Protein AF-A0A2N5Z3N2-F1 (afdb_monomer)

pLDDT: mean 85.18, std 10.9, range [38.91, 97.5]

Nearest PDB structures (foldseek):
  5h9y-assembly1_A  TM=5.138E-01  e=1.601E+00  Paenibacillus barengoltzii
  6puk-assembly1_A  TM=3.319E-01  e=6.387E-01  Homo sapiens
  8grx-assembly1_D  TM=4.245E-01  e=3.412E+00  Homo sapiens
  2ret-assembly1_C  TM=2.389E-01  e=3.601E+00  Vibrio vulnificus
  7dsa-assembly1_B  TM=1.953E-01  e=2.604E+00  Gallus gallus

Radius of gyration: 22.29 Å; Cα contacts (8 Å, |Δi|>4): 171; chains: 1; bounding box: 64×52×54 Å

Sequence (119 aa):
MAKKQSNWLFWILAVLITLGAAYYQKMTGPTYPETASFTINQKEFSFNLPRSHGGTTDCPVELNGELNRNDFELVYRRYPTNEEYSVKSFQEKDGVSVAFLPNQPPAGKLQYFIRHAVT

Mean predicted aligned error: 8.69 Å

Foldseek 3Di:
DDDPDDCVVVVVVVVVVVVVVVVVCVVPPQQQWDWDWDADPNWIKIWTHGRDDDDQDWDKTWIDGPDDQQQKWKWKDWPPDPDHIDIWGWDDDPNITIDTHHDDDVPTDMDIDMDGRDD

Solvent-accessible surface area (backbone atoms only — not comparable to full-atom values): 7267 Å² total; per-residue (Å²): 134,85,79,82,77,73,64,60,62,60,52,52,51,53,50,52,52,51,53,51,50,54,50,50,52,59,74,69,36,78,63,59,53,50,73,49,72,51,72,58,96,91,40,65,40,40,36,50,44,66,61,63,78,80,77,91,53,57,39,75,35,46,50,48,62,96,67,69,46,79,40,35,32,45,37,32,33,60,51,99,57,91,66,75,70,46,78,41,66,43,41,83,51,98,92,36,36,36,32,71,45,77,60,57,62,92,92,56,43,72,48,70,51,80,42,78,55,78,130

Structure (mmCIF, N/CA/C/O backbone):
data_AF-A0A2N5Z3N2-F1
#
_entry.id   AF-A0A2N5Z3N2-F1
#
loop_
_atom_site.group_PDB
_atom_site.id
_atom_site.type_symbol
_atom_site.label_atom_id
_atom_site.label_alt_id
_atom_site.label_comp_id
_atom_site.label_asym_id
_atom_site.label_entity_id
_atom_site.label_seq_id
_atom_site.pdbx_PDB_ins_code
_atom_site.Cartn_x
_atom_site.Cartn_y
_atom_site.Cartn_z
_atom_site.occupancy
_atom_site.B_iso_or_equiv
_atom_site.auth_seq_id
_atom_site.auth_comp_id
_atom_site.auth_asym_id
_atom_site.auth_atom_id
_atom_site.pdbx_PDB_model_num
ATOM 1 N N . MET A 1 1 ? 38.867 36.167 -36.358 1.00 38.91 1 MET A N 1
ATOM 2 C CA . MET A 1 1 ? 38.979 35.479 -35.052 1.00 38.91 1 MET A CA 1
ATOM 3 C C . MET A 1 1 ? 37.601 34.949 -34.680 1.00 38.91 1 MET A C 1
ATOM 5 O O . MET A 1 1 ? 36.684 35.748 -34.547 1.00 38.91 1 MET A O 1
ATOM 9 N N . ALA A 1 2 ? 37.415 33.629 -34.621 1.00 53.88 2 ALA A N 1
ATOM 10 C CA . ALA A 1 2 ? 36.111 33.032 -34.331 1.00 53.88 2 ALA A CA 1
ATOM 11 C C . ALA A 1 2 ? 35.796 33.145 -32.830 1.00 53.88 2 ALA A C 1
ATOM 13 O O . ALA A 1 2 ? 36.590 32.734 -31.983 1.00 53.88 2 ALA A O 1
ATOM 14 N N . LYS A 1 3 ? 34.644 33.736 -32.501 1.00 60.59 3 LYS A N 1
ATOM 15 C CA . LYS A 1 3 ? 34.160 33.915 -31.128 1.00 60.59 3 LYS A CA 1
ATOM 16 C C . LYS A 1 3 ? 33.798 32.541 -30.558 1.00 60.59 3 LYS A C 1
ATOM 18 O O . LYS A 1 3 ? 32.827 31.934 -30.999 1.00 60.59 3 LYS A O 1
ATOM 23 N N . LYS A 1 4 ? 34.587 32.044 -29.601 1.00 60.03 4 LYS A N 1
ATOM 24 C CA . LYS A 1 4 ? 34.331 30.790 -28.874 1.00 60.03 4 LYS A CA 1
ATOM 25 C C . LYS A 1 4 ? 32.954 30.881 -28.208 1.00 60.03 4 LYS A C 1
ATOM 27 O O . LYS A 1 4 ? 32.789 31.626 -27.243 1.00 60.03 4 LYS A O 1
ATOM 32 N N . GLN A 1 5 ? 31.954 30.188 -28.750 1.00 67.50 5 GLN A N 1
ATOM 33 C CA . GLN A 1 5 ? 30.629 30.137 -28.136 1.00 67.50 5 GLN A CA 1
ATOM 34 C C . GLN A 1 5 ? 30.728 29.385 -26.807 1.00 67.50 5 GLN A C 1
ATOM 36 O O . GLN A 1 5 ? 31.326 28.314 -26.714 1.00 67.50 5 GLN A O 1
ATOM 41 N N . SER A 1 6 ? 30.188 29.992 -25.753 1.00 66.75 6 SER A N 1
ATOM 42 C CA . SER A 1 6 ? 30.149 29.387 -24.430 1.00 66.75 6 SER A CA 1
ATOM 43 C C . SER A 1 6 ? 29.079 28.298 -24.419 1.00 66.75 6 SER A C 1
ATOM 45 O O . SER A 1 6 ? 27.887 28.594 -24.374 1.00 66.75 6 SER A O 1
ATOM 47 N N . ASN A 1 7 ? 29.500 27.031 -24.431 1.00 81.62 7 ASN A N 1
ATOM 48 C CA . ASN A 1 7 ? 28.609 25.868 -24.299 1.00 81.62 7 ASN A CA 1
ATOM 49 C C . ASN A 1 7 ? 27.914 25.783 -22.924 1.00 81.62 7 ASN A C 1
ATOM 51 O O . ASN A 1 7 ? 27.175 24.841 -22.657 1.00 81.62 7 ASN A O 1
ATOM 55 N N . TRP A 1 8 ? 28.140 26.758 -22.042 1.00 89.31 8 TRP A N 1
ATOM 56 C CA . TRP A 1 8 ? 27.547 26.852 -20.712 1.00 89.31 8 TRP A CA 1
ATOM 57 C C . TRP A 1 8 ? 26.014 26.856 -20.732 1.00 89.31 8 TRP A C 1
ATOM 59 O O . TRP A 1 8 ? 25.389 26.234 -19.879 1.00 89.31 8 TRP A O 1
ATOM 69 N N . LEU A 1 9 ? 25.399 27.500 -21.732 1.00 87.75 9 LEU A N 1
ATOM 70 C CA . LEU A 1 9 ? 23.939 27.524 -21.856 1.00 87.75 9 LEU A CA 1
ATOM 71 C C . LEU A 1 9 ? 23.371 26.118 -22.108 1.00 87.75 9 LEU A C 1
ATOM 73 O O . LEU A 1 9 ? 22.374 25.736 -21.501 1.00 87.75 9 LEU A O 1
ATOM 77 N N . PHE A 1 10 ? 24.045 25.325 -22.948 1.00 90.69 10 PHE A N 1
ATOM 78 C CA . PHE A 1 10 ? 23.676 23.930 -23.194 1.00 90.69 10 PHE A CA 1
ATOM 79 C C . PHE A 1 10 ? 23.895 23.053 -21.959 1.00 90.69 10 PHE A C 1
ATOM 81 O O . PHE A 1 10 ? 23.082 22.175 -21.694 1.00 90.69 10 PHE A O 1
ATOM 88 N N . TRP A 1 11 ? 24.940 23.319 -21.171 1.00 94.56 11 TRP A N 1
ATOM 89 C CA . TRP A 1 11 ? 25.171 22.624 -19.902 1.00 94.56 11 TRP A CA 1
ATOM 90 C C . TRP A 1 11 ? 24.085 22.912 -18.864 1.00 94.56 11 TRP A C 1
ATOM 92 O O . TRP A 1 11 ? 23.577 21.973 -18.255 1.00 94.56 11 TRP A O 1
ATOM 102 N N . ILE A 1 12 ? 23.677 24.175 -18.696 1.00 94.88 12 ILE A N 1
ATOM 103 C CA . ILE A 1 12 ? 22.553 24.525 -17.813 1.00 94.88 12 ILE A CA 1
ATOM 104 C C . ILE A 1 12 ? 21.279 23.817 -18.271 1.00 94.88 12 ILE A C 1
ATOM 106 O O . ILE A 1 12 ? 20.588 23.209 -17.454 1.00 94.88 12 ILE A O 1
ATOM 110 N N . LEU A 1 13 ? 20.976 23.871 -19.571 1.00 95.06 13 LEU A N 1
ATOM 111 C CA . LEU A 1 13 ? 19.788 23.232 -20.126 1.00 95.06 13 LEU A CA 1
ATOM 112 C C . LEU A 1 13 ? 19.810 21.712 -19.903 1.00 95.06 13 LEU A C 1
ATOM 114 O O . LEU A 1 13 ? 18.805 21.141 -19.488 1.00 95.06 13 LEU A O 1
ATOM 118 N N . ALA A 1 14 ? 20.959 21.066 -20.110 1.00 95.12 14 ALA A N 1
ATOM 119 C CA . ALA A 1 14 ? 21.131 19.637 -19.867 1.00 95.12 14 ALA A CA 1
ATOM 120 C C . ALA A 1 14 ? 20.907 19.266 -18.391 1.00 95.12 14 ALA A C 1
ATOM 122 O O . ALA A 1 14 ? 20.220 18.284 -18.101 1.00 95.12 14 ALA A O 1
ATOM 123 N N . VAL A 1 15 ? 21.428 20.065 -17.452 1.00 96.69 15 VAL A N 1
ATOM 124 C CA . VAL A 1 15 ? 21.208 19.861 -16.010 1.00 96.69 15 VAL A CA 1
ATOM 125 C C . VAL A 1 15 ? 19.730 20.024 -15.653 1.00 96.69 15 VAL A C 1
ATOM 127 O O . VAL A 1 15 ? 19.179 19.176 -14.956 1.00 96.69 15 VAL A O 1
ATOM 130 N N . LEU A 1 16 ? 19.066 21.059 -16.174 1.00 97.50 16 LEU A N 1
ATOM 131 C CA . LEU A 1 16 ? 17.634 21.292 -15.965 1.00 97.50 16 LEU A CA 1
ATOM 132 C C . LEU A 1 16 ? 16.779 20.123 -16.465 1.00 97.50 16 LEU A C 1
ATOM 134 O O . LEU A 1 16 ? 15.919 19.641 -15.730 1.00 97.50 16 LEU A O 1
ATOM 138 N N . ILE A 1 17 ? 17.043 19.633 -17.680 1.00 96.88 17 ILE A N 1
ATOM 139 C CA . ILE A 1 17 ? 16.330 18.483 -18.253 1.00 96.88 17 ILE A CA 1
ATOM 140 C C . ILE A 1 17 ? 16.563 17.232 -17.402 1.00 96.88 17 ILE A C 1
ATOM 142 O O . ILE A 1 17 ? 15.616 16.508 -17.106 1.00 96.88 17 ILE A O 1
ATOM 146 N N . THR A 1 18 ? 17.800 16.992 -16.964 1.00 96.75 18 THR A N 1
ATOM 147 C CA . THR A 1 18 ? 18.148 15.812 -16.157 1.00 96.75 18 THR A CA 1
ATOM 148 C C . THR A 1 18 ? 17.457 15.836 -14.795 1.00 96.75 18 THR A C 1
ATOM 150 O O . THR A 1 18 ? 16.862 14.840 -14.388 1.00 96.75 18 THR A O 1
ATOM 153 N N . LEU A 1 19 ? 17.486 16.976 -14.099 1.00 96.56 19 LEU A N 1
ATOM 154 C CA . LEU A 1 19 ? 16.811 17.135 -12.810 1.00 96.56 19 LEU A CA 1
ATOM 155 C C . LEU A 1 19 ? 15.288 17.041 -12.952 1.00 96.56 19 LEU A C 1
ATOM 157 O O . LEU A 1 19 ? 14.642 16.387 -12.136 1.00 96.56 19 LEU A O 1
ATOM 161 N N . GLY A 1 20 ? 14.722 17.635 -14.007 1.00 95.81 20 GLY A N 1
ATOM 162 C CA . GLY A 1 20 ? 13.300 17.519 -14.321 1.00 95.81 20 GLY A CA 1
ATOM 163 C C . GLY A 1 20 ? 12.881 16.071 -14.585 1.00 95.81 20 GLY A C 1
ATOM 164 O O . GLY A 1 20 ? 11.901 15.600 -14.011 1.00 95.81 20 GLY A O 1
ATOM 165 N N . ALA A 1 21 ? 13.659 15.333 -15.382 1.00 93.25 21 ALA A N 1
ATOM 166 C CA . ALA A 1 21 ? 13.417 13.919 -15.653 1.00 93.25 21 ALA A CA 1
ATOM 167 C C . ALA A 1 21 ? 13.528 13.063 -14.382 1.00 93.25 21 ALA A C 1
ATOM 169 O O . ALA A 1 21 ? 12.653 12.238 -14.126 1.00 93.25 21 ALA A O 1
ATOM 170 N N . ALA A 1 22 ? 14.550 13.291 -13.551 1.00 90.81 22 ALA A N 1
ATOM 171 C CA . ALA A 1 22 ? 14.721 12.584 -12.283 1.00 90.81 22 ALA A CA 1
ATOM 172 C C . ALA A 1 22 ? 13.559 12.853 -11.310 1.00 90.81 22 ALA A C 1
ATOM 174 O O . ALA A 1 22 ? 13.061 11.932 -10.662 1.00 90.81 22 ALA A O 1
ATOM 175 N N . TYR A 1 23 ? 13.084 14.100 -11.234 1.00 91.06 23 TYR A N 1
ATOM 176 C CA . TYR A 1 23 ? 11.926 14.462 -10.419 1.00 91.06 23 TYR A CA 1
ATOM 177 C C . TYR A 1 23 ? 10.638 13.801 -10.928 1.00 91.06 23 TYR A C 1
ATOM 179 O O . TYR A 1 23 ? 9.892 13.219 -10.141 1.00 91.06 23 TYR A O 1
ATOM 187 N N . TYR A 1 24 ? 10.410 13.815 -12.243 1.00 88.00 24 TYR A N 1
ATOM 188 C CA . TYR A 1 24 ? 9.254 13.168 -12.861 1.00 88.00 24 TYR A CA 1
ATOM 189 C C . TYR A 1 24 ? 9.252 11.645 -12.645 1.00 88.00 24 TYR A C 1
ATOM 191 O O . TYR A 1 24 ? 8.229 11.073 -12.269 1.00 88.00 24 TYR A O 1
ATOM 199 N N . GLN A 1 25 ? 10.404 10.985 -12.812 1.00 85.12 25 GLN A N 1
ATOM 200 C CA . GLN A 1 25 ? 10.567 9.552 -12.532 1.00 85.12 25 GLN A CA 1
ATOM 201 C C . GLN A 1 25 ? 10.322 9.221 -11.060 1.00 85.12 25 GLN A C 1
ATOM 203 O O . GLN A 1 25 ? 9.728 8.191 -10.753 1.00 85.12 25 GLN A O 1
ATOM 208 N N . LYS A 1 26 ? 10.745 10.102 -10.145 1.00 81.38 26 LYS A N 1
ATOM 209 C CA . LYS A 1 26 ? 10.461 9.945 -8.719 1.00 81.38 26 LYS A CA 1
ATOM 210 C C . LYS A 1 26 ? 8.958 10.033 -8.460 1.00 81.38 26 LYS A C 1
ATOM 212 O O . LYS A 1 26 ? 8.416 9.134 -7.838 1.00 81.38 26 LYS A O 1
ATOM 217 N N . MET A 1 27 ? 8.274 11.053 -8.976 1.00 76.75 27 MET A N 1
ATOM 218 C CA . MET A 1 27 ? 6.834 11.245 -8.751 1.00 76.75 27 MET A CA 1
ATOM 219 C C . MET A 1 27 ? 5.968 10.128 -9.355 1.00 76.75 27 MET A C 1
ATOM 221 O O . MET A 1 27 ? 4.967 9.740 -8.764 1.00 76.75 27 MET A O 1
ATOM 225 N N . THR A 1 28 ? 6.358 9.592 -10.512 1.00 75.75 28 THR A N 1
ATOM 226 C CA . THR A 1 28 ? 5.643 8.503 -11.208 1.00 75.75 28 THR A CA 1
ATOM 227 C C . THR A 1 28 ? 6.118 7.106 -10.802 1.00 75.75 28 THR A C 1
ATOM 229 O O . THR A 1 28 ? 5.730 6.109 -11.414 1.00 75.75 28 THR A O 1
ATOM 232 N N . GLY A 1 29 ? 6.962 7.016 -9.769 1.00 69.31 29 GLY A N 1
ATOM 233 C CA . GLY A 1 29 ? 7.479 5.750 -9.276 1.00 69.31 29 GLY A CA 1
ATOM 234 C C . GLY A 1 29 ? 6.342 4.822 -8.820 1.00 69.31 29 GLY A C 1
ATOM 235 O O . GLY A 1 29 ? 5.444 5.262 -8.101 1.00 69.31 29 GLY A O 1
ATOM 236 N N . PRO A 1 30 ? 6.382 3.522 -9.161 1.00 65.75 30 PRO A N 1
ATOM 237 C CA . PRO A 1 30 ? 5.299 2.572 -8.868 1.00 65.75 30 PRO A CA 1
ATOM 238 C C . PRO A 1 30 ? 5.083 2.321 -7.365 1.00 65.75 30 PRO A C 1
ATOM 240 O O . PRO A 1 30 ? 4.082 1.731 -6.968 1.00 65.75 30 PRO A O 1
ATOM 243 N N . THR A 1 31 ? 6.039 2.750 -6.541 1.00 65.38 31 THR A N 1
ATOM 244 C CA . THR A 1 31 ? 6.126 2.517 -5.095 1.00 65.38 31 THR A CA 1
ATOM 245 C C . THR A 1 31 ? 5.367 3.565 -4.277 1.00 65.38 31 THR A C 1
ATOM 247 O O . THR A 1 31 ? 5.157 3.359 -3.084 1.00 65.38 31 THR A O 1
ATOM 250 N N . TYR A 1 32 ? 4.965 4.696 -4.872 1.00 65.50 32 TYR A N 1
ATOM 251 C CA . TYR A 1 32 ? 4.274 5.740 -4.116 1.00 65.50 32 TYR A CA 1
ATOM 252 C C . TYR A 1 32 ? 2.896 5.245 -3.663 1.00 65.50 32 TYR A C 1
ATOM 254 O O . TYR A 1 32 ? 2.106 4.819 -4.514 1.00 65.5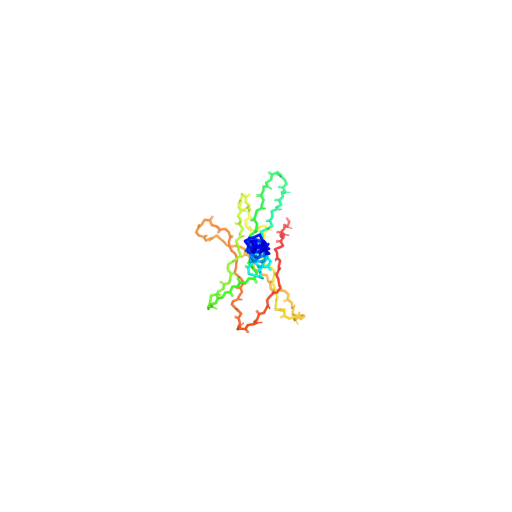0 32 TYR A O 1
ATOM 262 N N . PRO A 1 33 ? 2.607 5.262 -2.347 1.00 73.00 33 PRO A N 1
ATOM 263 C CA . PRO A 1 33 ? 1.285 4.912 -1.864 1.00 73.00 33 PRO A CA 1
ATOM 264 C C . PRO A 1 33 ? 0.257 5.889 -2.428 1.00 73.00 33 PRO A C 1
ATOM 266 O O . PRO A 1 33 ? 0.536 7.077 -2.595 1.00 73.00 33 PRO A O 1
ATOM 269 N N . GLU A 1 34 ? -0.932 5.378 -2.719 1.00 76.88 34 GLU A N 1
ATOM 270 C CA . GLU A 1 34 ? -2.056 6.236 -3.063 1.00 76.88 34 GLU A CA 1
ATOM 271 C C . GLU A 1 34 ? -2.693 6.728 -1.776 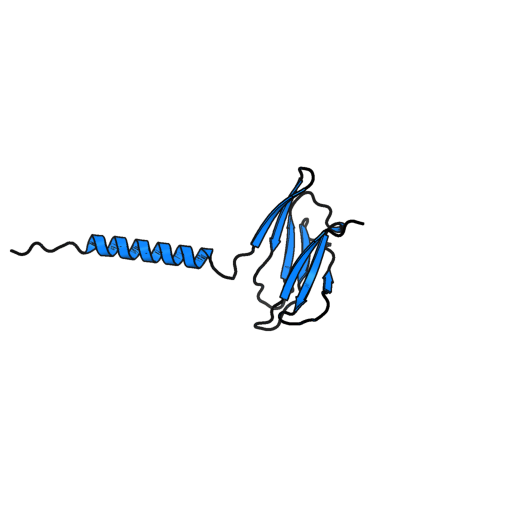1.00 76.88 34 GLU A C 1
ATOM 273 O O . GLU A 1 34 ? -3.248 5.945 -1.002 1.00 76.88 34 GLU A O 1
ATOM 278 N N . THR A 1 35 ? -2.592 8.032 -1.546 1.00 79.12 35 THR A N 1
ATOM 279 C CA . THR A 1 35 ? -3.328 8.680 -0.469 1.00 79.12 35 THR A CA 1
ATOM 280 C C . THR A 1 35 ? -4.680 9.099 -1.020 1.00 79.12 35 THR A C 1
ATOM 282 O O . THR A 1 35 ? -4.751 9.938 -1.916 1.00 79.12 35 THR A O 1
ATOM 285 N N . ALA A 1 36 ? -5.754 8.529 -0.486 1.00 76.19 36 ALA A N 1
ATOM 286 C CA . ALA A 1 36 ? -7.106 8.966 -0.797 1.00 76.19 36 ALA A CA 1
ATOM 287 C C . ALA A 1 36 ? -7.657 9.736 0.399 1.00 76.19 36 ALA A C 1
ATOM 289 O O . ALA A 1 36 ? -7.571 9.257 1.528 1.00 76.19 36 ALA A O 1
ATOM 290 N N . SER A 1 37 ? -8.234 10.909 0.160 1.00 76.00 37 SER A N 1
ATOM 291 C CA . SER A 1 37 ? -9.006 11.630 1.165 1.00 76.00 37 SER A CA 1
ATOM 292 C C . SER A 1 37 ? -10.430 11.848 0.676 1.00 76.00 37 SER A C 1
ATOM 294 O O . SER A 1 37 ? -10.666 12.158 -0.493 1.00 76.00 37 SER A O 1
ATOM 296 N N . PHE A 1 38 ? -11.399 11.651 1.561 1.00 75.44 38 PHE A N 1
ATOM 297 C CA . PHE A 1 38 ? -12.794 11.961 1.277 1.00 75.44 38 PHE A CA 1
ATOM 298 C C . PHE A 1 38 ? -13.480 12.545 2.503 1.00 75.44 38 PHE A C 1
ATOM 300 O O . PHE A 1 38 ? -13.045 12.344 3.634 1.00 75.44 38 PHE A O 1
ATOM 307 N N . THR A 1 39 ? -14.576 13.265 2.278 1.00 73.25 39 THR A N 1
ATOM 308 C CA . THR A 1 39 ? -15.380 13.859 3.346 1.00 73.25 39 THR A CA 1
ATOM 309 C C . THR A 1 39 ? -16.768 13.235 3.341 1.00 73.25 39 THR A C 1
ATOM 311 O O . THR A 1 39 ? -17.499 13.360 2.361 1.00 73.25 39 THR A O 1
ATOM 314 N N . ILE A 1 40 ? -17.149 12.581 4.438 1.00 69.75 40 ILE A N 1
ATOM 315 C CA . ILE A 1 40 ? -18.516 12.083 4.669 1.00 69.75 40 ILE A CA 1
ATOM 316 C C . ILE A 1 40 ? -19.040 12.775 5.925 1.00 69.75 40 ILE A C 1
ATOM 318 O O . ILE A 1 40 ? -18.370 12.787 6.953 1.00 69.75 40 ILE A O 1
ATOM 322 N N . ASN A 1 41 ? -20.231 13.376 5.861 1.00 71.38 41 ASN A N 1
ATOM 323 C CA . ASN A 1 41 ? -20.866 14.039 7.010 1.00 71.38 41 ASN A CA 1
ATOM 324 C C . ASN A 1 41 ? -19.951 15.054 7.735 1.00 71.38 41 ASN A C 1
ATOM 326 O O . ASN A 1 41 ? -19.901 15.073 8.960 1.00 71.38 41 ASN A O 1
ATOM 330 N N . GLN A 1 42 ? -19.210 15.878 6.978 1.00 73.38 42 GLN A N 1
ATOM 331 C CA . GLN A 1 42 ? -18.247 16.876 7.491 1.00 73.38 42 GLN A CA 1
ATOM 332 C C . GLN A 1 42 ? -17.043 16.306 8.264 1.00 73.38 42 GLN A C 1
ATOM 334 O O . GLN A 1 42 ? -16.267 17.071 8.829 1.00 73.38 42 GLN A O 1
ATOM 339 N N . LYS A 1 43 ? -16.844 14.985 8.251 1.00 71.06 43 LYS A N 1
ATOM 340 C CA . LYS A 1 43 ? -15.633 14.340 8.760 1.00 71.06 43 LYS A CA 1
ATOM 341 C C . LYS A 1 43 ? -14.679 14.056 7.613 1.00 71.06 43 LYS A C 1
ATOM 343 O O . LYS A 1 43 ? -15.105 13.566 6.568 1.00 71.06 43 LYS A O 1
ATOM 348 N N . GLU A 1 44 ? -13.409 14.388 7.800 1.00 73.88 44 GLU A N 1
ATOM 349 C CA . GLU A 1 44 ? -12.344 14.079 6.850 1.00 73.88 44 GLU A CA 1
ATOM 350 C C . GLU A 1 44 ? -11.775 12.691 7.144 1.00 73.88 44 GLU A C 1
ATOM 352 O O . GLU A 1 44 ? -11.431 12.365 8.281 1.00 73.88 44 GLU A O 1
ATOM 357 N N . PHE A 1 45 ? -11.692 11.873 6.102 1.00 76.06 45 PHE A N 1
ATOM 358 C CA . PHE A 1 45 ? -11.171 10.519 6.161 1.00 76.06 45 PHE A CA 1
ATOM 359 C C . PHE A 1 45 ? -9.956 10.440 5.250 1.00 76.06 45 PHE A C 1
ATOM 361 O O . PHE A 1 45 ? -10.056 10.805 4.078 1.00 76.06 45 PHE A O 1
ATOM 368 N N . SER A 1 46 ? -8.828 9.962 5.773 1.00 80.19 46 SER A N 1
ATOM 369 C CA . SER A 1 46 ? -7.593 9.801 5.007 1.00 80.19 46 SER A CA 1
ATOM 370 C C . SER A 1 46 ? -7.133 8.348 5.037 1.00 80.19 46 SER A C 1
ATOM 372 O O . SER A 1 46 ? -7.024 7.724 6.095 1.00 80.19 46 SER A O 1
ATOM 374 N N . PHE A 1 47 ? -6.859 7.813 3.852 1.00 81.50 47 PHE A N 1
ATOM 375 C CA . PHE A 1 47 ? -6.487 6.424 3.621 1.00 81.50 47 PHE A CA 1
ATOM 376 C C . PHE A 1 47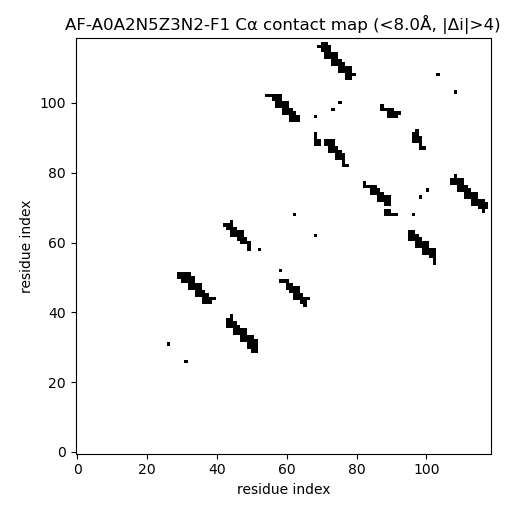 ? -5.114 6.387 2.986 1.00 81.50 47 PHE A C 1
ATOM 378 O O . PHE A 1 47 ? -4.876 7.054 1.979 1.00 81.50 47 PHE A O 1
ATOM 385 N N . ASN A 1 48 ? -4.236 5.564 3.545 1.00 84.69 48 ASN A N 1
ATOM 386 C CA . ASN A 1 48 ? -2.953 5.266 2.937 1.00 84.69 48 ASN A CA 1
ATOM 387 C C . ASN A 1 48 ? -3.033 3.879 2.289 1.00 84.69 48 ASN A C 1
ATOM 389 O O . ASN A 1 48 ? -3.138 2.871 2.989 1.00 84.69 48 ASN A O 1
ATOM 393 N N . LEU A 1 49 ? -3.034 3.835 0.955 1.00 88.44 49 LEU A N 1
ATOM 394 C CA . LEU A 1 49 ? -3.123 2.604 0.172 1.00 88.44 49 LEU A CA 1
ATOM 395 C C . LEU A 1 49 ? -1.730 2.246 -0.373 1.00 88.44 49 LEU A C 1
ATOM 397 O O . LEU A 1 49 ? -1.335 2.722 -1.448 1.00 88.44 49 LEU A O 1
ATOM 401 N N . PRO A 1 50 ? -0.950 1.414 0.343 1.00 88.06 50 PRO A N 1
ATOM 402 C CA . PRO A 1 50 ? 0.376 1.011 -0.106 1.00 88.06 50 PRO A CA 1
ATOM 403 C C . PRO A 1 50 ? 0.312 0.246 -1.435 1.00 88.06 50 PRO A C 1
ATOM 405 O O . PRO A 1 50 ? -0.414 -0.739 -1.588 1.00 88.06 50 PRO A O 1
ATOM 408 N N . ARG A 1 51 ? 1.114 0.679 -2.414 1.00 85.62 51 ARG A N 1
ATOM 409 C CA . ARG A 1 51 ? 1.230 0.012 -3.725 1.00 85.62 51 ARG A CA 1
ATOM 410 C C . ARG A 1 51 ? 2.264 -1.107 -3.768 1.00 85.62 51 ARG A C 1
ATOM 412 O O . ARG A 1 51 ? 2.241 -1.942 -4.669 1.00 85.62 51 ARG A O 1
ATOM 419 N N . SER A 1 52 ? 3.172 -1.127 -2.802 1.00 84.06 52 SER A N 1
ATOM 420 C CA . SER A 1 52 ? 4.229 -2.123 -2.700 1.00 84.06 52 SER A CA 1
ATOM 421 C C . SER A 1 52 ? 4.599 -2.339 -1.245 1.00 84.06 52 SER A C 1
ATOM 423 O O . SER A 1 52 ? 4.736 -1.372 -0.500 1.00 84.06 52 SER A O 1
ATOM 425 N N . HIS A 1 53 ? 4.841 -3.591 -0.878 1.00 86.56 53 HIS A N 1
ATOM 426 C CA . HIS A 1 53 ? 5.367 -3.961 0.427 1.00 86.56 53 HIS A CA 1
ATOM 427 C C . HIS A 1 53 ? 6.375 -5.080 0.241 1.00 86.56 53 HIS A C 1
ATOM 429 O O . HIS A 1 53 ? 6.081 -6.085 -0.407 1.00 86.56 53 HIS A O 1
ATOM 435 N N . GLY A 1 54 ? 7.585 -4.860 0.738 1.00 80.81 54 GLY A N 1
ATOM 436 C CA . GLY A 1 54 ? 8.662 -5.836 0.679 1.00 80.81 54 GLY A CA 1
ATOM 437 C C . GLY A 1 54 ? 8.832 -6.561 2.008 1.00 80.81 54 GLY A C 1
ATOM 438 O O . GLY A 1 54 ? 8.366 -6.105 3.049 1.00 80.81 54 GLY A O 1
ATOM 439 N N . GLY A 1 55 ? 9.574 -7.664 1.973 1.00 83.69 55 GLY A N 1
ATOM 440 C CA . GLY A 1 55 ? 9.973 -8.404 3.166 1.00 83.69 55 GLY A CA 1
ATOM 441 C C . GLY A 1 55 ? 9.108 -9.628 3.441 1.00 83.69 55 GLY A C 1
ATOM 442 O O . GLY A 1 55 ? 8.439 -10.155 2.555 1.00 83.69 55 GLY A O 1
ATOM 443 N N . THR A 1 56 ? 9.179 -10.104 4.679 1.00 85.62 56 THR A N 1
ATOM 444 C CA . THR A 1 56 ? 8.537 -11.341 5.150 1.00 85.62 56 THR A CA 1
ATOM 445 C C . THR A 1 56 ? 7.276 -11.082 5.971 1.00 85.62 56 THR A C 1
ATOM 447 O O . THR A 1 56 ? 6.698 -12.016 6.520 1.00 85.62 56 THR A O 1
ATOM 450 N N . THR A 1 57 ? 6.862 -9.819 6.087 1.00 91.50 57 THR A N 1
ATOM 451 C CA . THR A 1 57 ? 5.711 -9.403 6.888 1.00 91.50 57 THR A CA 1
ATOM 452 C C . THR A 1 57 ? 4.505 -9.095 6.014 1.00 91.50 57 THR A C 1
ATO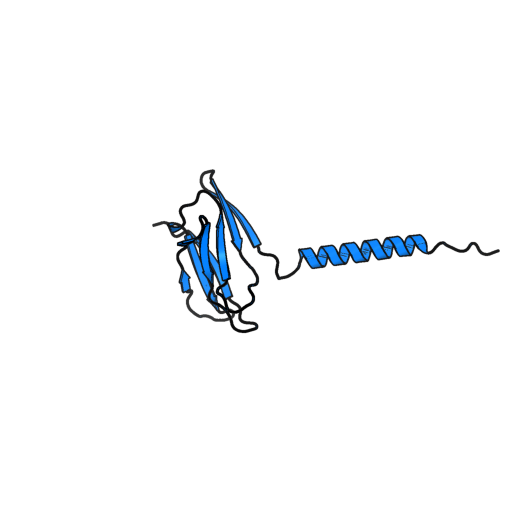M 454 O O . THR A 1 57 ? 4.624 -8.833 4.811 1.00 91.50 57 THR A O 1
ATOM 457 N N . ASP A 1 58 ? 3.336 -9.122 6.642 1.00 93.00 58 ASP A N 1
ATOM 458 C CA . ASP A 1 58 ? 2.102 -8.634 6.047 1.00 93.00 58 ASP A CA 1
ATOM 459 C C . ASP A 1 58 ? 2.155 -7.112 5.870 1.00 93.00 58 ASP A C 1
ATOM 461 O O . ASP A 1 58 ? 2.801 -6.393 6.640 1.00 93.00 58 ASP A O 1
ATOM 465 N N . CYS A 1 59 ? 1.474 -6.620 4.839 1.00 92.88 59 CYS A N 1
ATOM 466 C CA . CYS A 1 59 ? 1.450 -5.204 4.504 1.00 92.88 59 CYS A CA 1
ATOM 467 C C . CYS A 1 59 ? 0.364 -4.482 5.317 1.00 92.88 59 CYS A C 1
ATOM 469 O O . CYS A 1 59 ? -0.811 -4.844 5.187 1.00 92.88 59 CYS A O 1
ATOM 471 N N . PRO A 1 60 ? 0.723 -3.484 6.147 1.00 93.12 60 PRO A N 1
ATOM 472 C CA . PRO A 1 60 ? -0.250 -2.699 6.892 1.00 93.12 60 PRO A CA 1
ATOM 473 C C . PRO A 1 60 ? -0.971 -1.714 5.967 1.00 93.12 60 PRO A C 1
ATOM 475 O O . PRO A 1 60 ? -0.343 -0.977 5.211 1.00 93.12 60 PRO A O 1
ATOM 478 N N . VAL A 1 61 ? -2.295 -1.683 6.063 1.00 92.56 61 VAL A N 1
ATOM 479 C CA . VAL A 1 61 ? -3.165 -0.665 5.473 1.00 92.56 61 VAL A CA 1
ATOM 480 C C . VAL A 1 61 ? -3.771 0.118 6.627 1.00 92.56 61 VAL A C 1
ATOM 482 O O . VAL A 1 61 ? -4.440 -0.464 7.481 1.00 92.56 61 VAL A O 1
ATOM 485 N N . GLU A 1 62 ? -3.517 1.420 6.661 1.00 90.44 62 GLU A N 1
ATOM 486 C CA . GLU A 1 62 ? -3.869 2.289 7.785 1.00 90.44 62 GLU A CA 1
ATOM 487 C C . GLU A 1 62 ? -5.031 3.218 7.431 1.00 90.44 62 GLU A C 1
ATOM 489 O O . GLU A 1 62 ? -5.092 3.788 6.335 1.00 90.44 62 GLU A O 1
ATOM 494 N N . LEU A 1 63 ? -5.937 3.386 8.394 1.00 86.81 63 LEU A N 1
ATOM 495 C CA . LEU A 1 63 ? -6.992 4.390 8.382 1.00 86.81 63 LEU A CA 1
ATOM 496 C C . LEU A 1 63 ? -6.641 5.486 9.374 1.00 86.81 63 LEU A C 1
ATOM 498 O O . LEU A 1 63 ? -6.481 5.222 10.568 1.00 86.81 63 LEU A O 1
ATOM 502 N N . ASN A 1 64 ? -6.587 6.715 8.876 1.00 83.06 64 ASN A N 1
ATOM 503 C CA . ASN A 1 64 ? -6.310 7.895 9.677 1.00 83.06 64 ASN A CA 1
ATOM 504 C C . ASN A 1 64 ? -7.545 8.807 9.711 1.00 83.06 64 ASN A C 1
ATOM 506 O O . ASN A 1 64 ? -8.183 9.045 8.683 1.00 83.06 64 ASN A O 1
ATOM 510 N N . GLY A 1 65 ? -7.861 9.338 10.894 1.00 77.06 65 GLY A N 1
ATOM 511 C CA . GLY A 1 65 ? -8.961 10.284 11.114 1.00 77.06 65 GLY A CA 1
ATOM 512 C C . GLY A 1 65 ? -9.922 9.867 12.230 1.00 77.06 65 GLY A C 1
ATOM 513 O O . GLY A 1 65 ? -9.783 8.806 12.836 1.00 77.06 65 GLY A O 1
ATOM 514 N N . GLU A 1 66 ? -10.918 10.713 12.500 1.00 74.00 66 GLU A N 1
ATOM 515 C CA . GLU A 1 66 ? -11.969 10.469 13.501 1.00 74.00 66 GLU A CA 1
ATOM 516 C C . GLU A 1 66 ? -13.060 9.533 12.956 1.00 74.00 66 GLU A C 1
ATOM 518 O O . GLU A 1 66 ? -14.210 9.921 12.717 1.00 74.00 66 GLU A O 1
ATOM 523 N N . LEU A 1 67 ? -12.680 8.280 12.728 1.00 76.44 67 LEU A N 1
ATOM 524 C CA . LEU A 1 67 ? -13.513 7.268 12.090 1.00 76.44 67 LEU A CA 1
ATOM 525 C C . LEU A 1 67 ? -13.704 6.042 12.981 1.00 76.44 67 LEU A C 1
ATOM 5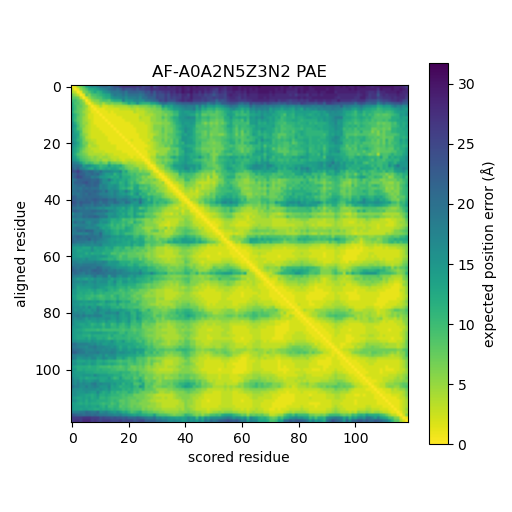27 O O . LEU A 1 67 ? -12.814 5.641 13.729 1.00 76.44 67 LEU A O 1
ATOM 531 N N . ASN A 1 68 ? -14.886 5.433 12.891 1.00 82.75 68 ASN A N 1
ATOM 532 C CA . ASN A 1 68 ? -15.134 4.147 13.519 1.00 82.75 68 ASN A CA 1
ATOM 533 C C . ASN A 1 68 ? -14.600 3.051 12.594 1.00 82.75 68 ASN A C 1
ATOM 535 O O . ASN A 1 68 ? -15.160 2.776 11.537 1.00 82.75 68 ASN A O 1
ATOM 539 N N . ARG A 1 69 ? -13.504 2.414 13.005 1.00 82.50 69 ARG A N 1
ATOM 540 C CA . ARG A 1 69 ? -12.856 1.328 12.255 1.00 82.50 69 ARG A CA 1
ATOM 541 C C . ARG A 1 69 ? -13.794 0.178 11.883 1.00 82.50 69 ARG A C 1
ATOM 543 O O . ARG A 1 69 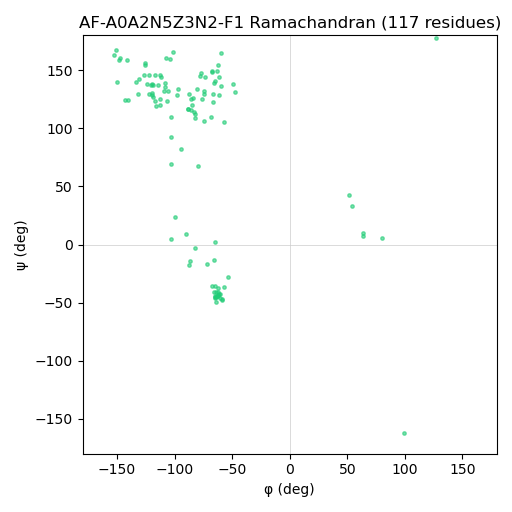? -13.543 -0.493 10.890 1.00 82.50 69 ARG A O 1
ATOM 550 N N . ASN A 1 70 ? -14.847 -0.052 12.671 1.00 85.69 70 ASN A N 1
ATOM 551 C CA . ASN A 1 70 ? -15.791 -1.147 12.451 1.00 85.69 70 ASN A CA 1
ATOM 552 C C . ASN A 1 70 ? -16.691 -0.910 11.230 1.00 85.69 70 ASN A C 1
ATOM 554 O O . ASN A 1 70 ? -17.267 -1.863 10.720 1.00 85.69 70 ASN A O 1
ATOM 558 N N . ASP A 1 71 ? -16.772 0.331 10.742 1.00 87.38 71 ASP A N 1
ATOM 559 C CA . ASP A 1 71 ? -17.563 0.690 9.563 1.00 87.38 71 ASP A CA 1
ATOM 560 C C . ASP A 1 71 ? -16.805 0.383 8.260 1.00 87.38 71 ASP A C 1
ATOM 562 O O . ASP A 1 71 ? -17.330 0.587 7.166 1.00 87.38 71 ASP A O 1
ATOM 566 N N . PHE A 1 72 ? -15.555 -0.087 8.351 1.00 89.06 72 PHE A N 1
ATOM 567 C CA . PHE A 1 72 ? -14.684 -0.321 7.207 1.00 89.06 72 PHE A CA 1
ATOM 568 C C . PHE A 1 72 ? -14.120 -1.740 7.189 1.00 89.06 72 PHE A C 1
ATOM 570 O O . PHE A 1 72 ? -13.781 -2.337 8.211 1.00 89.06 72 PHE A O 1
ATOM 577 N N . GLU A 1 73 ? -13.945 -2.257 5.979 1.00 93.38 73 GLU A N 1
ATOM 578 C CA . GLU A 1 73 ? -13.357 -3.561 5.715 1.00 93.38 73 GLU A CA 1
ATOM 579 C C . GLU A 1 73 ? -12.324 -3.466 4.594 1.00 93.38 73 GLU A C 1
ATOM 581 O O . GLU A 1 73 ? -12.529 -2.801 3.576 1.00 93.38 73 GLU A O 1
ATOM 586 N N . LEU A 1 74 ? -11.216 -4.177 4.764 1.00 94.88 74 LEU A N 1
ATOM 587 C CA . LEU A 1 74 ? -10.216 -4.386 3.733 1.00 94.88 74 LEU A CA 1
ATOM 588 C C . LEU A 1 74 ? -10.597 -5.619 2.913 1.00 94.88 74 LEU A C 1
ATOM 590 O O . LEU A 1 74 ? -10.620 -6.740 3.424 1.00 94.88 74 LEU A O 1
ATOM 594 N N . VAL A 1 75 ? -10.870 -5.414 1.629 1.00 96.12 75 VAL A N 1
ATOM 595 C CA . VAL A 1 75 ? -11.305 -6.461 0.704 1.00 96.12 75 VAL A CA 1
ATOM 596 C C . VAL A 1 75 ? -10.208 -6.695 -0.326 1.00 96.12 75 VAL A C 1
ATOM 598 O O . VAL A 1 75 ? -9.771 -5.751 -0.980 1.00 96.12 75 VAL A O 1
ATOM 601 N N . TYR A 1 76 ? -9.738 -7.933 -0.488 1.00 96.44 76 TYR A N 1
ATOM 602 C CA . TYR A 1 76 ? -8.617 -8.241 -1.381 1.00 96.44 76 TYR A CA 1
ATOM 603 C C . TYR A 1 76 ? -8.706 -9.632 -2.010 1.00 96.44 76 TYR A C 1
ATOM 605 O O . TYR A 1 76 ? -9.355 -10.531 -1.488 1.00 96.44 76 TYR A O 1
ATOM 613 N N . ARG A 1 77 ? -8.011 -9.824 -3.131 1.00 95.50 77 ARG A N 1
ATOM 614 C CA . ARG A 1 77 ? -7.751 -11.140 -3.738 1.00 95.50 77 ARG A CA 1
ATOM 615 C C . ARG A 1 77 ? -6.436 -11.126 -4.507 1.00 95.50 77 ARG A C 1
ATOM 617 O O . ARG A 1 77 ? -5.887 -10.053 -4.781 1.00 95.50 77 ARG A O 1
ATOM 624 N N . ARG A 1 78 ? -5.942 -12.301 -4.895 1.00 93.94 78 ARG A N 1
ATOM 625 C CA . ARG A 1 78 ? -4.759 -12.400 -5.758 1.00 93.94 78 ARG A CA 1
ATOM 626 C C . ARG A 1 78 ? -5.060 -11.860 -7.154 1.00 93.94 78 ARG A C 1
ATOM 628 O O . ARG A 1 78 ? -6.179 -11.921 -7.651 1.00 93.94 78 ARG A O 1
ATOM 635 N N . TYR A 1 79 ? -4.044 -11.295 -7.791 1.00 92.00 79 TYR A N 1
ATOM 636 C CA . TYR A 1 79 ? -4.123 -10.794 -9.156 1.00 92.00 79 TYR A CA 1
ATOM 637 C C . TYR A 1 79 ? -3.118 -11.532 -10.052 1.00 92.00 79 TYR A C 1
ATOM 639 O O . TYR A 1 79 ? -1.964 -11.687 -9.642 1.00 92.00 79 TYR A O 1
ATOM 647 N N . PRO A 1 80 ? -3.483 -11.918 -11.288 1.00 91.00 80 PRO A N 1
ATOM 648 C CA . PRO A 1 80 ? -4.804 -11.821 -11.914 1.00 91.00 80 PRO A CA 1
ATOM 649 C C . PRO A 1 80 ? -5.589 -13.134 -11.745 1.00 91.00 80 PRO A C 1
ATOM 651 O O . PRO A 1 80 ? -5.593 -13.969 -12.646 1.00 91.00 80 PRO A O 1
ATOM 654 N N . THR A 1 81 ? -6.236 -13.353 -10.597 1.00 91.31 81 THR A N 1
ATOM 655 C CA . THR A 1 81 ? -7.099 -14.532 -10.394 1.00 91.31 81 THR A CA 1
ATOM 656 C C . THR A 1 81 ? -8.572 -14.130 -10.389 1.00 91.31 81 THR A C 1
ATOM 658 O O . THR A 1 81 ? -8.910 -12.963 -10.193 1.00 91.31 81 THR A O 1
ATOM 661 N N . ASN A 1 82 ? -9.453 -15.109 -10.613 1.00 91.38 82 ASN A N 1
ATOM 662 C CA . ASN A 1 82 ? -10.902 -14.978 -10.423 1.00 91.38 82 ASN A CA 1
ATOM 663 C C . ASN A 1 82 ? -11.367 -15.574 -9.089 1.00 91.38 82 ASN A C 1
ATOM 665 O O . ASN A 1 82 ? -12.520 -15.963 -8.949 1.00 91.38 82 ASN A O 1
ATOM 669 N N . GLU A 1 83 ? -10.456 -15.655 -8.121 1.00 92.62 83 GLU A N 1
ATOM 670 C CA . GLU A 1 83 ? -10.775 -16.095 -6.767 1.00 92.62 83 GLU A CA 1
ATOM 671 C C . GLU A 1 83 ? -11.769 -15.132 -6.110 1.00 92.62 83 GLU A C 1
ATOM 673 O O . GLU A 1 83 ? -11.839 -13.941 -6.453 1.00 92.62 83 GLU A O 1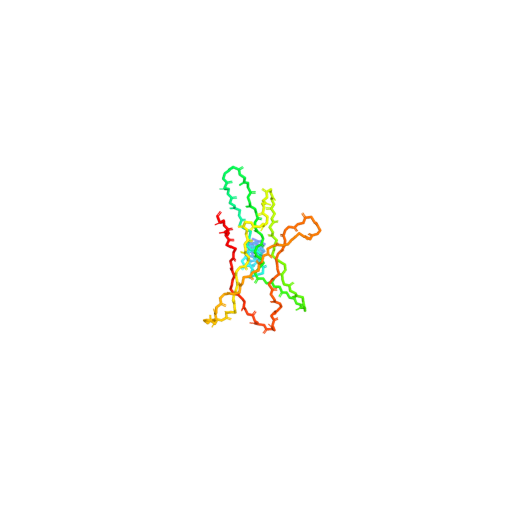
ATOM 678 N N . GLU A 1 84 ? -12.526 -15.660 -5.151 1.00 95.06 84 GLU A N 1
ATOM 679 C CA . GLU A 1 84 ? -13.376 -14.845 -4.296 1.00 95.06 84 GLU A CA 1
ATOM 680 C C . GLU A 1 84 ? -12.537 -13.874 -3.465 1.00 95.06 84 GLU A C 1
ATOM 682 O O . GLU A 1 84 ? -11.385 -14.133 -3.101 1.00 95.06 84 GLU A O 1
ATOM 687 N N . TYR A 1 85 ? -13.131 -12.723 -3.167 1.00 95.62 85 TYR A N 1
ATOM 688 C CA . TYR A 1 85 ? -12.475 -11.730 -2.340 1.00 95.62 85 TYR A CA 1
ATOM 689 C C . TYR A 1 85 ? -12.474 -12.161 -0.878 1.00 95.62 85 TYR A C 1
ATOM 691 O O . TYR A 1 85 ? -13.508 -12.470 -0.293 1.00 95.62 85 TYR A O 1
ATOM 699 N N . SER A 1 86 ? -11.296 -12.100 -0.274 1.00 96.31 86 SER A N 1
ATOM 700 C CA . SER A 1 86 ? -11.118 -12.169 1.168 1.00 96.31 86 SER A CA 1
ATOM 701 C C . SER A 1 86 ? -11.460 -10.828 1.806 1.00 96.31 86 SER A C 1
ATOM 703 O O . SER A 1 86 ? -11.166 -9.771 1.246 1.00 96.31 86 SER A O 1
ATOM 705 N N . VAL A 1 87 ? -12.038 -10.874 3.005 1.00 95.81 87 VAL A N 1
ATOM 706 C CA . VAL A 1 87 ? -12.405 -9.691 3.791 1.00 95.81 87 VAL A CA 1
ATOM 707 C C . VAL A 1 87 ? -11.633 -9.704 5.110 1.00 95.81 87 VAL A C 1
ATOM 709 O O . VAL A 1 87 ? -11.486 -10.750 5.747 1.00 95.81 87 VAL A O 1
ATOM 712 N N . LYS A 1 88 ? -11.110 -8.548 5.517 1.00 95.12 88 LYS A N 1
ATOM 713 C CA . LYS A 1 88 ? -10.427 -8.332 6.796 1.00 95.12 88 LYS A CA 1
ATOM 714 C C . LYS A 1 88 ? -10.980 -7.084 7.472 1.00 95.12 88 LYS A C 1
ATOM 716 O O . LYS A 1 88 ? -11.019 -6.018 6.867 1.00 95.12 88 LYS A O 1
ATOM 721 N N . SER A 1 89 ? -11.359 -7.214 8.736 1.00 93.56 89 SER A N 1
ATOM 722 C CA . SER A 1 89 ? -11.752 -6.077 9.570 1.00 93.56 89 SER A CA 1
ATOM 723 C C . SER A 1 89 ? -10.523 -5.299 10.037 1.00 93.56 89 SER A C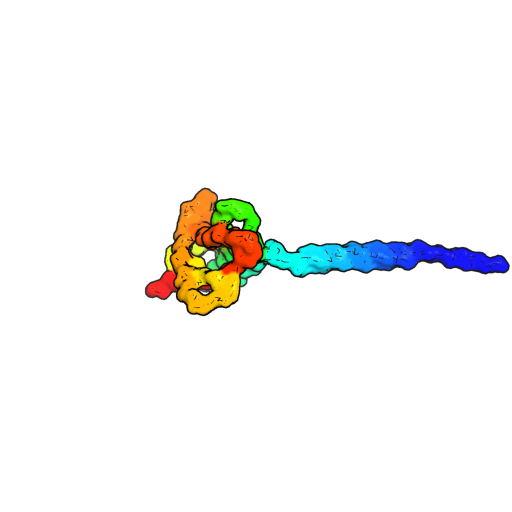 1
ATOM 725 O O . SER A 1 89 ? -9.465 -5.888 10.286 1.00 93.56 89 SER A O 1
ATOM 727 N N . PHE A 1 90 ? -10.677 -3.985 10.190 1.00 92.44 90 PHE A N 1
ATOM 728 C CA . PHE A 1 90 ? -9.658 -3.140 10.804 1.00 92.44 90 PHE A CA 1
ATOM 729 C C . PHE A 1 90 ? -9.604 -3.361 12.317 1.00 92.44 90 PHE A C 1
ATOM 731 O O . PHE A 1 90 ? -10.616 -3.587 12.978 1.00 92.44 90 PHE A O 1
ATOM 738 N N . GLN A 1 91 ? -8.399 -3.290 12.868 1.00 92.06 91 GLN A N 1
ATOM 739 C CA . GLN A 1 91 ? -8.112 -3.467 14.287 1.00 92.06 91 GLN A CA 1
ATOM 740 C C . GLN A 1 91 ? -7.346 -2.255 14.802 1.00 92.06 91 GLN A C 1
ATOM 742 O O . GLN A 1 91 ? -6.678 -1.563 14.041 1.00 92.06 91 GLN A O 1
ATOM 747 N N . GLU A 1 92 ? -7.444 -1.988 16.097 1.00 90.00 92 GLU A N 1
ATOM 748 C CA . GLU A 1 92 ? -6.666 -0.924 16.722 1.00 90.00 92 GLU A CA 1
ATOM 749 C C . GLU A 1 92 ? -5.277 -1.444 17.087 1.00 90.00 92 GLU A C 1
ATOM 751 O O . GLU A 1 92 ? -5.148 -2.462 17.770 1.00 90.00 92 GLU A O 1
ATOM 756 N N . LYS A 1 93 ? -4.240 -0.748 16.626 1.00 87.75 93 LYS A N 1
ATOM 757 C CA . LYS A 1 93 ? -2.849 -1.042 16.952 1.00 87.75 93 LYS A CA 1
ATOM 758 C C . LYS A 1 93 ? -2.083 0.267 17.089 1.00 87.75 93 LYS A C 1
ATOM 760 O O . LYS A 1 93 ? -2.106 1.085 16.179 1.00 87.75 93 LYS A O 1
ATOM 765 N N . ASP A 1 94 ? -1.433 0.467 18.234 1.00 85.62 94 ASP A N 1
ATOM 766 C CA . ASP A 1 94 ? -0.615 1.657 18.518 1.00 85.62 94 ASP A CA 1
ATOM 767 C C . ASP A 1 94 ? -1.361 2.997 18.310 1.00 85.62 94 ASP A C 1
ATOM 769 O O . ASP A 1 94 ? -0.776 4.000 17.913 1.00 85.62 94 ASP A O 1
ATOM 773 N N . GLY A 1 95 ? -2.676 3.016 18.572 1.00 83.81 95 GLY A N 1
ATOM 774 C CA . GLY A 1 95 ? -3.535 4.196 18.398 1.00 83.81 95 GLY A CA 1
ATOM 775 C C . GLY A 1 95 ? -3.985 4.464 16.956 1.00 83.81 95 GLY A C 1
ATOM 776 O O . GLY A 1 95 ? -4.647 5.469 16.709 1.00 83.81 95 GLY A O 1
ATOM 777 N N . VAL A 1 96 ? -3.667 3.570 16.014 1.00 86.56 96 VAL A N 1
ATOM 778 C CA . VAL A 1 96 ? -4.065 3.657 14.602 1.00 86.56 96 VAL A CA 1
ATOM 779 C C . VAL A 1 96 ? -4.964 2.476 14.238 1.00 86.56 96 VAL A C 1
ATOM 781 O O . VAL A 1 96 ? -4.821 1.366 14.756 1.00 86.56 96 VAL A O 1
ATOM 784 N N . SER A 1 97 ? -5.922 2.708 13.341 1.00 90.75 97 SER A N 1
ATOM 785 C CA . SER A 1 97 ? -6.766 1.641 12.802 1.00 90.75 97 SER A CA 1
ATOM 786 C C . SER A 1 97 ? -6.068 0.985 11.613 1.00 90.75 97 SER A C 1
ATOM 788 O O . SER A 1 97 ? -5.839 1.633 10.596 1.00 90.75 97 SER A O 1
ATOM 790 N N . VAL A 1 98 ? -5.729 -0.299 11.728 1.00 93.00 98 VAL A N 1
ATOM 791 C CA . VAL A 1 98 ? -4.917 -1.032 10.749 1.00 93.00 98 VAL A CA 1
ATOM 792 C C . VAL A 1 98 ? -5.551 -2.365 10.355 1.00 93.00 98 VAL A C 1
ATOM 794 O O . VAL A 1 98 ? -6.125 -3.078 11.178 1.00 93.00 98 VAL A O 1
ATOM 797 N N . ALA A 1 99 ? -5.425 -2.724 9.083 1.00 94.62 99 ALA A N 1
ATOM 798 C CA . ALA A 1 99 ? -5.692 -4.060 8.563 1.00 94.62 99 ALA A CA 1
ATOM 799 C C . ALA A 1 99 ? -4.465 -4.560 7.792 1.00 94.62 99 ALA A C 1
ATOM 801 O O . ALA A 1 99 ? -3.654 -3.768 7.320 1.00 94.62 99 ALA A O 1
ATOM 802 N N . PHE A 1 100 ? -4.316 -5.878 7.663 1.00 94.75 100 PHE A N 1
ATOM 803 C CA . PHE A 1 100 ? -3.118 -6.485 7.082 1.00 94.75 100 PHE A CA 1
ATOM 804 C C . PHE A 1 100 ? -3.451 -7.258 5.805 1.00 94.75 100 PHE A C 1
ATOM 806 O O . PHE A 1 100 ? -4.277 -8.177 5.820 1.00 94.75 100 PHE A O 1
ATOM 813 N N . LEU A 1 101 ? -2.793 -6.891 4.703 1.00 95.12 101 LEU A N 1
ATOM 814 C CA . LEU A 1 101 ? -2.752 -7.697 3.483 1.00 95.12 101 LEU A CA 1
ATOM 815 C C . LEU A 1 101 ? -1.696 -8.798 3.649 1.00 95.12 101 LEU A C 1
ATOM 817 O O . LEU A 1 101 ? -0.575 -8.492 4.064 1.00 95.12 101 LEU A O 1
ATOM 821 N N . PRO A 1 102 ? -2.002 -10.055 3.289 1.00 94.62 102 PRO A N 1
ATOM 822 C CA . PRO A 1 102 ? -1.078 -11.159 3.497 1.00 94.62 102 PRO A CA 1
ATOM 823 C C . PRO A 1 102 ? 0.184 -10.992 2.655 1.00 94.62 102 PRO A C 1
ATOM 825 O O . PRO A 1 102 ? 0.113 -10.620 1.475 1.00 94.62 102 PRO A O 1
ATOM 828 N N . ASN A 1 103 ? 1.328 -11.337 3.243 1.00 93.25 103 ASN A N 1
ATOM 829 C CA . ASN A 1 103 ? 2.607 -11.380 2.552 1.00 93.25 103 ASN A CA 1
ATOM 830 C C . ASN A 1 103 ? 2.506 -12.160 1.231 1.00 93.25 103 ASN A C 1
ATOM 832 O O . ASN A 1 103 ? 1.846 -13.199 1.146 1.00 93.25 103 ASN A O 1
ATOM 836 N N . GLN A 1 104 ? 3.153 -11.636 0.190 1.00 91.88 104 GLN A N 1
ATOM 837 C CA . GLN A 1 104 ? 3.171 -12.256 -1.128 1.00 91.88 104 GLN A CA 1
ATOM 838 C C . GLN A 1 104 ? 4.569 -12.780 -1.464 1.00 91.88 104 GLN A C 1
ATOM 840 O O . GLN A 1 104 ? 5.562 -12.123 -1.142 1.00 91.88 104 GLN A O 1
ATOM 845 N N . PRO A 1 105 ? 4.666 -13.922 -2.174 1.00 89.62 105 PRO A N 1
ATOM 846 C CA . PRO A 1 105 ? 5.936 -14.359 -2.738 1.00 89.62 105 PRO A CA 1
ATOM 847 C C . PRO A 1 105 ? 6.481 -13.302 -3.713 1.00 89.62 105 PRO A C 1
ATOM 849 O O . PRO A 1 105 ? 5.723 -12.440 -4.175 1.00 89.62 105 PRO A O 1
ATOM 852 N N . PRO A 1 106 ? 7.771 -13.373 -4.088 1.00 87.31 106 PRO A N 1
ATOM 853 C CA . PRO A 1 106 ? 8.347 -12.470 -5.078 1.00 87.31 106 PRO A CA 1
ATOM 854 C C . PRO A 1 106 ? 7.469 -12.353 -6.333 1.00 87.31 106 PRO A C 1
ATOM 856 O O . PRO A 1 106 ? 7.028 -13.358 -6.887 1.00 87.31 106 PRO A O 1
ATOM 859 N N . ALA A 1 107 ? 7.204 -11.113 -6.756 1.00 84.94 107 ALA A N 1
ATOM 860 C CA . ALA A 1 107 ? 6.309 -10.756 -7.866 1.00 84.94 107 ALA A CA 1
ATOM 861 C C . ALA A 1 107 ? 4.814 -11.117 -7.693 1.00 84.94 107 ALA A C 1
ATOM 863 O O . ALA A 1 107 ? 4.032 -10.930 -8.629 1.00 84.94 107 ALA A O 1
ATOM 864 N N . GLY A 1 108 ? 4.390 -11.578 -6.513 1.00 90.00 108 GLY A N 1
ATOM 865 C CA . GLY A 1 108 ? 2.981 -11.762 -6.185 1.00 90.00 108 GLY A CA 1
ATOM 866 C C . GLY A 1 108 ? 2.240 -10.425 -6.124 1.00 90.00 108 GLY A C 1
ATOM 867 O O . GLY A 1 108 ? 2.764 -9.423 -5.637 1.00 90.00 108 GLY A O 1
ATOM 868 N N . LYS A 1 109 ? 1.015 -10.403 -6.653 1.00 92.44 109 LYS A N 1
ATOM 869 C CA . LYS A 1 109 ? 0.174 -9.206 -6.722 1.00 92.44 109 LYS A CA 1
ATOM 870 C C . LYS A 1 109 ? -1.157 -9.470 -6.045 1.00 92.44 109 LYS A C 1
ATOM 872 O O . LYS A 1 109 ? -1.771 -10.518 -6.251 1.00 92.44 109 LYS A O 1
ATOM 877 N N . LEU A 1 110 ? -1.611 -8.485 -5.286 1.00 94.31 110 LEU A N 1
ATOM 878 C CA . LEU A 1 110 ? -2.966 -8.421 -4.767 1.00 94.31 110 LEU A CA 1
ATOM 879 C C . LEU A 1 110 ? -3.679 -7.250 -5.428 1.00 94.31 110 LEU A C 1
ATOM 881 O O . LEU A 1 110 ? -3.077 -6.212 -5.698 1.00 94.31 110 LEU A O 1
ATOM 885 N N . GLN A 1 111 ? -4.970 -7.419 -5.658 1.00 94.31 111 GLN A N 1
ATOM 886 C CA . GLN A 1 111 ? -5.872 -6.308 -5.909 1.00 94.31 111 GLN A CA 1
ATOM 887 C C . GLN A 1 111 ? -6.777 -6.156 -4.693 1.00 94.31 111 GLN A C 1
ATOM 889 O O . GLN A 1 111 ? -7.319 -7.145 -4.193 1.00 94.31 111 GLN A O 1
ATOM 894 N N . TYR A 1 112 ? -6.921 -4.929 -4.209 1.00 94.81 112 TYR A N 1
ATOM 895 C CA . TYR A 1 112 ? -7.646 -4.655 -2.979 1.00 94.81 112 TYR A CA 1
ATOM 896 C C . TYR A 1 112 ? -8.339 -3.298 -3.025 1.00 94.81 112 TYR A C 1
ATOM 898 O O . TYR A 1 112 ? -7.998 -2.438 -3.836 1.00 94.81 112 TYR A O 1
ATOM 906 N N . PHE A 1 113 ? -9.332 -3.137 -2.160 1.00 93.06 113 PHE A N 1
ATOM 907 C CA . PHE A 1 113 ? -10.044 -1.890 -1.930 1.00 93.06 113 PHE A CA 1
ATOM 908 C C . PHE A 1 113 ? -10.597 -1.870 -0.505 1.00 93.06 113 PHE A C 1
ATOM 910 O O . PHE A 1 113 ? -10.694 -2.903 0.161 1.00 93.06 113 PHE A O 1
ATOM 917 N N . ILE A 1 114 ? -10.964 -0.679 -0.045 1.00 91.62 114 ILE A N 1
ATOM 918 C CA . ILE A 1 114 ? -11.628 -0.490 1.240 1.00 91.62 114 ILE A CA 1
ATOM 919 C C . ILE A 1 114 ? -13.122 -0.372 0.975 1.00 91.62 114 ILE A C 1
ATOM 921 O O . ILE A 1 114 ? -13.552 0.397 0.113 1.00 91.62 114 ILE A O 1
ATOM 925 N N . ARG A 1 115 ? -13.909 -1.163 1.697 1.00 90.69 115 ARG A N 1
ATOM 926 C CA . ARG A 1 115 ? -15.367 -1.147 1.643 1.00 90.69 115 ARG A CA 1
ATOM 927 C C . ARG A 1 115 ? -15.906 -0.537 2.924 1.00 90.69 115 ARG A C 1
ATOM 929 O O . ARG A 1 115 ? -15.470 -0.903 4.007 1.00 90.69 115 ARG A O 1
ATOM 936 N N . HIS A 1 116 ? -16.880 0.351 2.787 1.00 87.06 116 HIS A N 1
ATOM 937 C CA . HIS A 1 116 ? -17.686 0.816 3.907 1.00 87.06 116 HIS A CA 1
ATOM 938 C C . HIS A 1 116 ? -18.802 -0.207 4.164 1.00 87.06 116 HIS A C 1
ATOM 940 O O . HIS A 1 116 ? -19.667 -0.408 3.309 1.00 87.06 116 HIS A O 1
ATOM 946 N N . ALA A 1 117 ? -18.732 -0.900 5.295 1.00 78.31 117 ALA A N 1
ATOM 947 C CA . ALA A 1 117 ? -19.652 -1.947 5.716 1.00 78.31 117 ALA A CA 1
ATOM 948 C C . ALA A 1 117 ? -20.604 -1.387 6.780 1.00 78.31 117 ALA A C 1
ATOM 950 O O . ALA A 1 117 ? -20.519 -1.728 7.954 1.00 78.31 117 ALA A O 1
ATOM 951 N N . VAL A 1 118 ? -21.501 -0.488 6.374 1.00 68.31 118 VAL A N 1
ATOM 952 C CA . VAL A 1 118 ? -22.594 -0.056 7.254 1.00 68.31 118 VAL A CA 1
ATOM 953 C C . VAL A 1 118 ? -23.756 -1.027 7.111 1.00 68.31 118 VAL A C 1
ATOM 955 O O . VAL A 1 118 ? -24.209 -1.297 5.998 1.00 68.31 118 VAL A O 1
ATOM 958 N N . THR A 1 119 ? -24.178 -1.572 8.253 1.00 55.34 119 THR A N 1
ATOM 959 C CA . THR A 1 119 ? -25.45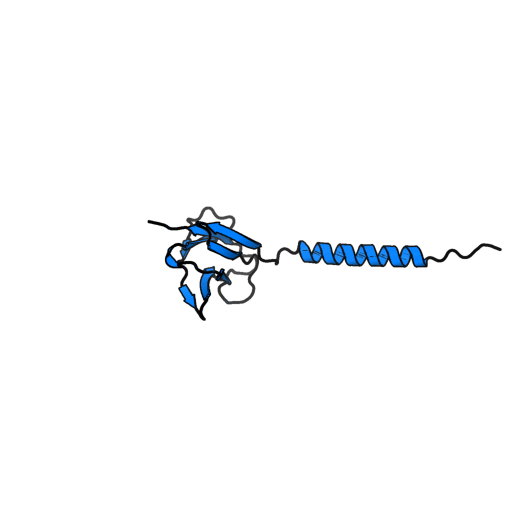2 -2.285 8.429 1.00 55.34 119 THR A CA 1
ATOM 960 C C . THR A 1 119 ? -26.547 -1.284 8.760 1.00 55.34 119 THR A C 1
ATOM 962 O O . THR A 1 119 ? -26.256 -0.355 9.547 1.00 55.34 119 THR A O 1
#

Secondary structure (DSSP, 8-state):
------THHHHHHHHHHHHHHHHHHHHT-TT--EEEEEEETTEEEEEEE-S---SSSPEEEEEESS--GGGEEEEEEEET--PPPEEEE-EEETTEEEEEEPP--TT-EEEEEEEE---